Protein AF-A0A428Z7N8-F1 (afdb_monomer)

Foldseek 3Di:
DDQDPLLVLLLVLLQVLLVVLQVLCVVFPVVPNPVSVVSNVLSVVLSVCSVVLDQCSLVSLLVSLQVLLVVLCCVLPDPPGDNVSNVSSPVSNVSSNVSNVSCPDPSNCCVSNVD

Nearest PDB structures (foldseek):
  4zsv-assembly1_A  TM=6.091E-01  e=7.683E-01  Aquifex aeolicus VF5
  3kaw-assembly1_A  TM=6.127E-01  e=1.148E+00  Pseudomonas aeruginosa
  3kav-assembly1_A  TM=5.687E-01  e=1.993E+00  Pseudomonas aeruginosa
  4zsx-assembly1_B  TM=5.290E-01  e=1.803E+00  Aquifex aeolicus VF5
  4zsz-assembly1_A  TM=5.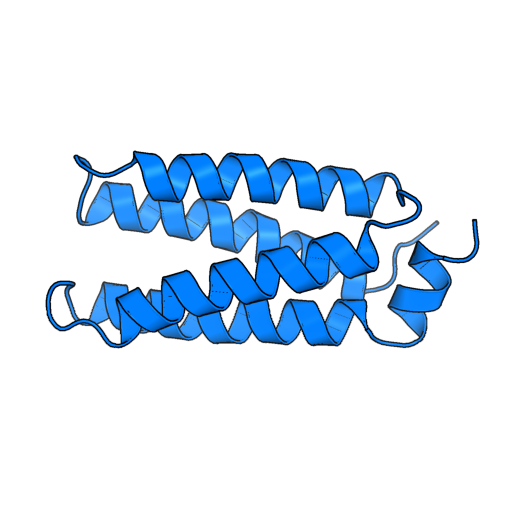746E-01  e=2.978E+00  Aquifex aeolicus VF5

Secondary structure (DSSP, 8-state):
----HHHHHHHHHHHHHHHHHHHHHHHH-TT--HHHHHHHHHHHHHHHHHHHT-TTHHHHHHHHHHHHHHHHHHHHH-SSS-HHHHHHHHHHHHHHHHHHHHTTSHHHHHHHH--

Radius of gyration: 14.46 Å; Cα contacts (8 Å, |Δi|>4): 118; chains: 1; bounding box: 34×22×41 Å

Solvent-accessible surface area (backbone atoms only — not comparable to full-atom values): 5975 Å² total; per-residue (Å²): 133,84,74,48,67,44,53,53,50,34,42,47,49,43,50,53,47,30,53,47,46,38,53,50,32,58,74,75,41,62,87,62,48,66,62,36,52,52,49,32,55,52,34,50,54,45,45,51,28,61,74,72,46,39,96,58,32,61,62,52,46,34,54,49,26,46,51,51,16,50,56,22,41,53,48,32,72,39,83,84,57,56,72,65,59,16,51,53,22,42,53,46,19,53,50,25,47,49,32,37,52,33,49,64,33,68,70,32,39,52,70,46,66,73,120

pLDDT: mean 95.61, std 6.38, range [51.59, 98.81]

Sequence (115 aa):
MNAPTEVKVSLGVIGLGALLFVAVALAWDSQNLRLPIGAGIVAVAVCVGLIVRLRFVRVVTMVVTCLFAIVHLLIALSDAPPWWVRVVSGLLTAAYLYTAVLVNTEPARDYLESK

Structure (mmCIF, N/CA/C/O backbone):
data_AF-A0A428Z7N8-F1
#
_entry.id   AF-A0A428Z7N8-F1
#
loop_
_atom_site.group_PDB
_atom_site.id
_atom_site.type_symbol
_atom_site.label_atom_id
_atom_site.label_alt_id
_atom_site.label_comp_id
_atom_site.label_asym_id
_atom_site.label_entity_id
_atom_site.label_seq_id
_atom_site.pdbx_PDB_ins_code
_atom_site.Cartn_x
_atom_site.Cartn_y
_atom_site.Cartn_z
_atom_site.occupancy
_atom_site.B_iso_or_equiv
_atom_site.auth_seq_id
_atom_site.auth_comp_id
_atom_site.auth_asym_id
_atom_site.auth_atom_id
_atom_site.pdbx_PDB_model_num
ATOM 1 N N . MET A 1 1 ? -9.024 11.116 19.469 1.00 51.59 1 MET A N 1
ATOM 2 C CA . MET A 1 1 ? -8.604 9.730 19.779 1.00 51.59 1 MET A CA 1
ATOM 3 C C . MET A 1 1 ? -7.362 9.413 18.966 1.00 51.59 1 MET A C 1
ATOM 5 O O . MET A 1 1 ? -7.407 9.555 17.750 1.00 51.59 1 MET A O 1
ATOM 9 N N . ASN A 1 2 ? -6.263 9.027 19.613 1.00 84.31 2 ASN A N 1
ATOM 10 C CA . ASN A 1 2 ? -5.058 8.585 18.914 1.00 84.31 2 ASN A CA 1
ATOM 11 C C . ASN A 1 2 ? -5.326 7.203 18.311 1.00 84.31 2 ASN A C 1
ATOM 13 O O . ASN A 1 2 ? -5.529 6.253 19.059 1.00 84.31 2 ASN A O 1
ATOM 17 N N . ALA A 1 3 ? -5.361 7.090 16.981 1.00 88.38 3 ALA A N 1
ATOM 18 C CA . ALA A 1 3 ? -5.444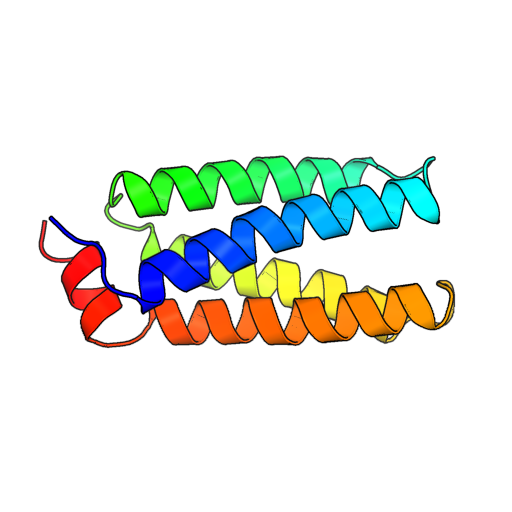 5.782 16.331 1.00 88.38 3 ALA A CA 1
ATOM 19 C C . ALA A 1 3 ? -4.253 4.892 16.760 1.00 88.38 3 ALA A C 1
ATOM 21 O O . ALA A 1 3 ? -3.149 5.438 16.946 1.00 88.38 3 ALA A O 1
ATOM 22 N N . PRO A 1 4 ? -4.447 3.565 16.898 1.00 94.50 4 PRO A N 1
ATOM 23 C CA . PRO A 1 4 ? -3.366 2.621 17.159 1.00 94.50 4 PRO A CA 1
ATOM 24 C C . PRO A 1 4 ? -2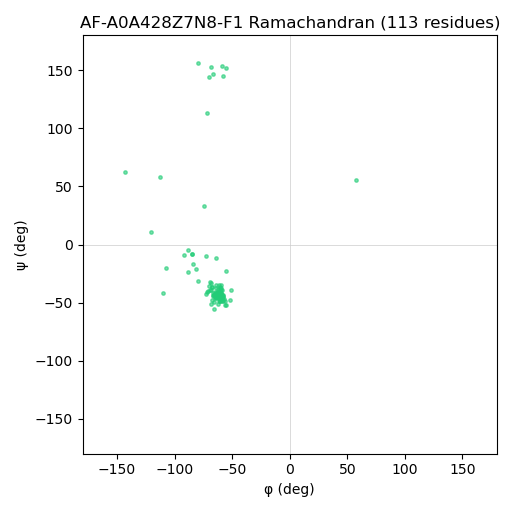.267 2.717 16.100 1.00 94.50 4 PRO A C 1
ATOM 26 O O . PRO A 1 4 ? -2.513 3.105 14.950 1.00 94.50 4 PRO A O 1
ATOM 29 N N . THR A 1 5 ? -1.041 2.376 16.487 1.00 96.38 5 THR A N 1
ATOM 30 C CA . THR A 1 5 ? 0.127 2.443 15.598 1.00 96.38 5 THR A CA 1
ATOM 31 C C . THR A 1 5 ? -0.056 1.544 14.378 1.00 96.38 5 THR A C 1
ATOM 33 O O . THR A 1 5 ? 0.313 1.929 13.277 1.00 96.38 5 THR A O 1
ATOM 36 N N . GLU A 1 6 ? -0.718 0.405 14.535 1.00 96.25 6 GLU A N 1
ATOM 37 C CA . GLU A 1 6 ? -1.030 -0.564 13.490 1.00 96.25 6 GLU A CA 1
ATOM 38 C C . GLU A 1 6 ? -1.868 0.060 12.371 1.00 96.25 6 GLU A C 1
ATOM 40 O O . GLU A 1 6 ? -1.557 -0.112 11.193 1.00 96.25 6 GLU A O 1
ATOM 45 N N . VAL A 1 7 ? -2.879 0.863 12.721 1.00 96.69 7 VAL A N 1
ATOM 46 C CA . VAL A 1 7 ? -3.724 1.573 11.746 1.00 96.69 7 VAL A CA 1
ATOM 47 C C . VAL A 1 7 ? -2.941 2.700 11.070 1.00 96.69 7 VAL A C 1
ATOM 49 O O . VAL A 1 7 ? -3.045 2.881 9.858 1.00 96.69 7 VAL A O 1
ATOM 52 N N . LYS A 1 8 ? -2.115 3.434 11.825 1.00 97.06 8 LYS A N 1
ATOM 53 C CA . LYS A 1 8 ? -1.267 4.513 11.287 1.00 97.06 8 LYS A CA 1
ATOM 54 C C . LYS A 1 8 ? -0.221 3.989 10.303 1.00 97.06 8 LYS A C 1
ATOM 56 O O . LYS A 1 8 ? -0.054 4.559 9.229 1.00 97.06 8 LYS A O 1
ATOM 61 N N . VAL A 1 9 ? 0.457 2.897 10.653 1.00 97.81 9 VAL A N 1
ATOM 62 C CA . VAL A 1 9 ? 1.437 2.233 9.785 1.00 97.81 9 VAL A CA 1
ATOM 63 C C . VAL A 1 9 ? 0.741 1.677 8.549 1.00 97.81 9 VAL A C 1
ATOM 65 O O . VAL A 1 9 ? 1.219 1.911 7.447 1.00 97.81 9 VAL A O 1
ATOM 68 N N . SER A 1 10 ? -0.422 1.039 8.705 1.00 98.12 10 SER A N 1
ATOM 69 C CA . SER A 1 10 ? -1.224 0.546 7.577 1.00 98.12 10 SER A CA 1
ATOM 70 C C . SER A 1 10 ? -1.610 1.667 6.605 1.00 98.12 10 SER A C 1
ATOM 72 O O . SER A 1 10 ? -1.450 1.516 5.398 1.00 98.12 10 SER A O 1
ATOM 74 N N . LEU A 1 11 ? -2.053 2.822 7.117 1.00 97.94 11 LEU A N 1
ATOM 75 C CA . LEU A 1 11 ? -2.330 4.015 6.306 1.00 97.94 11 LEU A CA 1
ATOM 76 C C . LEU A 1 11 ? -1.088 4.485 5.541 1.00 97.94 11 LEU A C 1
ATOM 78 O O . LEU A 1 11 ? -1.170 4.764 4.346 1.00 97.94 11 LEU A O 1
ATOM 82 N N . GLY A 1 12 ? 0.058 4.544 6.224 1.00 97.88 12 GLY A N 1
ATOM 83 C CA . GLY A 1 12 ? 1.334 4.910 5.616 1.00 97.88 12 GLY A CA 1
ATOM 84 C C . GLY A 1 12 ? 1.741 3.947 4.505 1.00 97.88 12 GLY A C 1
ATOM 85 O O . GLY A 1 12 ? 2.049 4.391 3.406 1.00 97.88 12 GLY A O 1
ATOM 86 N N . VAL A 1 13 ? 1.682 2.638 4.754 1.00 98.44 13 VAL A N 1
ATOM 87 C CA . VAL A 1 13 ? 2.038 1.608 3.767 1.00 98.44 13 VAL A CA 1
ATOM 88 C C . VAL A 1 13 ? 1.103 1.643 2.563 1.00 98.44 13 VAL A C 1
ATOM 90 O O . VAL A 1 13 ? 1.579 1.618 1.432 1.00 98.44 13 VAL A O 1
ATOM 93 N N . ILE A 1 14 ? -0.212 1.741 2.774 1.00 98.44 14 ILE A N 1
ATOM 94 C CA . ILE A 1 14 ? -1.178 1.763 1.670 1.00 98.44 14 ILE A CA 1
ATOM 95 C C . ILE A 1 14 ? -1.001 3.024 0.825 1.00 98.44 14 ILE A C 1
ATOM 97 O O . ILE A 1 14 ? -0.884 2.930 -0.398 1.00 98.44 14 ILE A O 1
ATOM 101 N N . GLY A 1 15 ? -0.936 4.191 1.471 1.00 97.94 15 GLY A N 1
ATOM 102 C CA . GLY A 1 15 ? -0.789 5.474 0.792 1.00 97.94 15 GLY A CA 1
ATOM 103 C C . GLY A 1 15 ? 0.553 5.607 0.073 1.00 97.94 15 GLY A C 1
ATOM 104 O O . GLY A 1 15 ? 0.586 5.841 -1.134 1.00 97.94 15 GLY A O 1
ATOM 105 N N . LEU A 1 16 ? 1.666 5.422 0.790 1.00 98.12 16 LEU A N 1
ATOM 106 C CA . LEU A 1 16 ? 3.008 5.540 0.212 1.00 98.12 16 LEU A CA 1
ATOM 107 C C . LEU A 1 16 ? 3.295 4.427 -0.793 1.00 98.12 16 LEU A C 1
ATOM 109 O O . LEU A 1 16 ? 3.927 4.693 -1.808 1.00 98.12 16 LEU A O 1
ATOM 113 N N . GLY A 1 17 ? 2.809 3.207 -0.554 1.00 98.25 17 GLY A N 1
ATOM 114 C CA . GLY A 1 17 ? 2.967 2.096 -1.488 1.00 98.25 17 GLY A CA 1
ATOM 115 C C . GLY A 1 17 ? 2.275 2.363 -2.823 1.00 98.25 17 GLY A C 1
ATOM 116 O O . GLY A 1 17 ? 2.871 2.150 -3.875 1.00 98.25 17 GLY A O 1
ATOM 117 N N . ALA A 1 18 ? 1.062 2.924 -2.793 1.00 98.06 18 ALA A N 1
ATOM 118 C CA . ALA A 1 18 ? 0.346 3.292 -4.010 1.00 98.06 18 ALA A CA 1
ATOM 119 C C . ALA A 1 18 ? 1.037 4.438 -4.768 1.00 98.06 18 ALA A C 1
ATOM 121 O O . ALA A 1 18 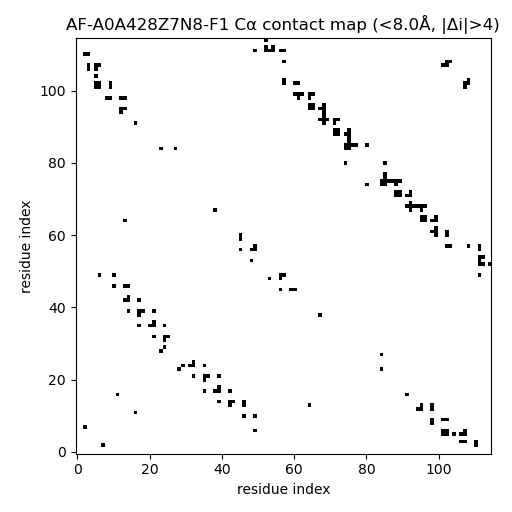? 1.179 4.374 -5.989 1.00 98.06 18 ALA A O 1
ATOM 122 N N . LEU A 1 19 ? 1.522 5.460 -4.052 1.00 98.31 19 LEU A N 1
ATOM 123 C CA . LEU A 1 19 ? 2.312 6.541 -4.651 1.00 98.31 19 LEU A CA 1
ATOM 124 C C . LEU A 1 19 ? 3.606 6.015 -5.276 1.00 98.31 19 LEU A C 1
ATOM 126 O O . LEU A 1 19 ? 3.947 6.388 -6.398 1.00 98.31 19 LEU A O 1
ATOM 130 N N . LEU A 1 20 ? 4.303 5.120 -4.574 1.00 98.19 20 LEU A N 1
ATOM 131 C CA . LEU A 1 20 ? 5.516 4.490 -5.074 1.00 98.19 20 LEU A CA 1
ATOM 132 C C . LEU A 1 20 ? 5.225 3.655 -6.319 1.00 98.19 20 LEU A C 1
ATOM 134 O O . LEU A 1 20 ? 5.988 3.722 -7.276 1.00 98.19 20 LEU A O 1
ATOM 138 N N . PHE A 1 21 ? 4.109 2.924 -6.358 1.00 97.94 21 PHE A N 1
ATOM 139 C CA . PHE A 1 21 ? 3.737 2.149 -7.537 1.00 97.94 21 PHE A CA 1
ATOM 140 C C . PHE A 1 21 ? 3.519 3.043 -8.767 1.00 97.94 21 PHE A C 1
ATOM 142 O O . PHE A 1 21 ? 4.036 2.746 -9.845 1.00 97.94 21 PHE A O 1
ATOM 149 N N . VAL A 1 22 ? 2.834 4.179 -8.602 1.00 97.94 22 VAL A N 1
ATOM 150 C CA . VAL A 1 22 ? 2.678 5.174 -9.675 1.00 97.94 22 VAL A CA 1
ATOM 151 C C . VAL A 1 22 ? 4.033 5.750 -10.095 1.00 97.94 22 VAL A C 1
ATOM 153 O O . VAL A 1 22 ? 4.308 5.833 -11.289 1.00 97.94 22 VAL A O 1
ATOM 156 N N . ALA A 1 23 ? 4.901 6.103 -9.144 1.00 98.06 23 ALA A N 1
ATOM 157 C CA . ALA A 1 23 ? 6.228 6.645 -9.440 1.00 98.06 23 ALA A CA 1
ATOM 158 C C . ALA A 1 23 ? 7.112 5.647 -10.208 1.00 98.06 23 ALA A C 1
ATOM 160 O O . ALA A 1 23 ? 7.764 6.018 -11.182 1.00 98.06 23 ALA A O 1
ATOM 161 N N . VAL A 1 24 ? 7.097 4.371 -9.815 1.00 97.25 24 VAL A N 1
ATOM 162 C CA . VAL A 1 24 ? 7.816 3.290 -10.505 1.00 97.25 24 VAL A CA 1
ATOM 163 C C . VAL A 1 24 ? 7.287 3.107 -11.925 1.00 97.25 24 VAL A C 1
ATOM 165 O O . VAL A 1 24 ? 8.078 3.002 -12.860 1.00 97.25 24 VAL A O 1
ATOM 168 N N . ALA A 1 25 ? 5.964 3.115 -12.106 1.00 96.31 25 ALA A N 1
ATOM 169 C CA . ALA A 1 25 ? 5.363 3.007 -13.430 1.00 96.31 25 ALA A CA 1
ATOM 170 C C . ALA A 1 25 ? 5.720 4.202 -14.321 1.00 96.31 25 ALA A C 1
ATOM 172 O O . ALA A 1 25 ? 6.084 4.007 -15.472 1.00 96.31 25 ALA A O 1
ATOM 173 N N . LEU A 1 26 ? 5.718 5.428 -13.791 1.00 97.31 26 LEU A N 1
ATOM 174 C CA . LEU A 1 26 ? 6.175 6.610 -14.529 1.00 97.31 26 LEU A CA 1
ATOM 175 C C . LEU A 1 26 ? 7.654 6.521 -14.935 1.00 97.31 26 LEU A C 1
ATOM 177 O O . LEU A 1 26 ? 8.018 7.013 -16.000 1.00 97.31 26 LEU A O 1
ATOM 181 N N . ALA A 1 27 ? 8.495 5.904 -14.102 1.00 96.44 27 ALA A N 1
ATOM 182 C CA . ALA A 1 27 ? 9.930 5.793 -14.345 1.00 96.44 27 ALA A CA 1
ATOM 183 C C . ALA A 1 27 ? 10.306 4.680 -15.341 1.00 96.44 27 ALA A C 1
ATOM 185 O O . ALA A 1 27 ? 11.303 4.814 -16.046 1.00 96.44 27 ALA A O 1
ATOM 186 N N . TRP A 1 28 ? 9.543 3.584 -15.387 1.00 93.50 28 TRP A N 1
ATOM 187 C CA . TRP A 1 28 ? 9.858 2.411 -16.211 1.00 93.50 28 TRP A CA 1
ATOM 188 C C . TRP A 1 28 ? 8.912 2.208 -17.403 1.00 93.50 28 TRP A C 1
ATOM 190 O O . TRP A 1 28 ? 9.370 1.872 -18.490 1.00 93.50 28 TRP A O 1
ATOM 200 N N . ASP A 1 29 ? 7.606 2.405 -17.217 1.00 91.00 29 ASP A N 1
ATOM 201 C CA . ASP A 1 29 ? 6.571 2.051 -18.195 1.00 91.00 29 ASP A CA 1
ATOM 202 C C . ASP A 1 29 ? 5.434 3.088 -18.210 1.00 91.00 29 ASP A C 1
ATOM 204 O O . ASP A 1 29 ? 4.271 2.821 -17.888 1.00 91.00 29 ASP A O 1
ATOM 208 N N . SER A 1 30 ? 5.791 4.323 -18.570 1.00 92.38 30 SER A N 1
ATOM 209 C CA . SER A 1 30 ? 4.894 5.487 -18.523 1.00 92.38 30 SER A CA 1
ATOM 210 C C . SER A 1 30 ? 3.694 5.397 -19.473 1.00 92.38 30 SER A C 1
ATOM 212 O O . SER A 1 30 ? 2.753 6.179 -19.347 1.00 92.38 30 SER A O 1
ATOM 214 N N . GLN A 1 31 ? 3.692 4.436 -20.401 1.00 92.06 31 GLN 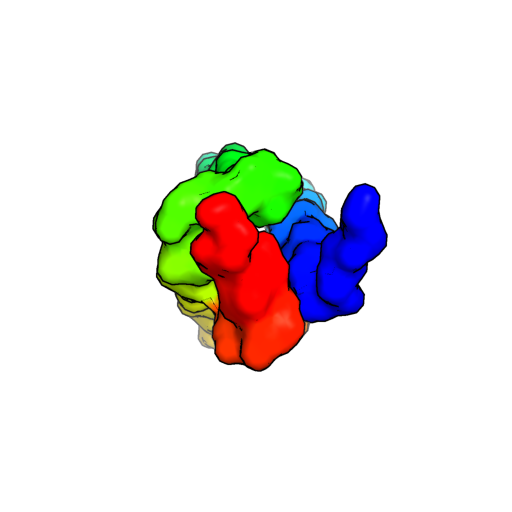A N 1
ATOM 215 C CA . GLN A 1 31 ? 2.567 4.173 -21.299 1.00 92.06 31 GLN A CA 1
ATOM 216 C C . GLN A 1 31 ? 1.472 3.322 -20.629 1.00 92.06 31 GLN A C 1
ATOM 218 O O . GLN A 1 31 ? 0.310 3.384 -21.033 1.00 92.06 31 GLN A O 1
ATOM 223 N N . ASN A 1 32 ? 1.795 2.582 -19.560 1.00 92.38 32 ASN A N 1
ATOM 224 C CA . ASN A 1 32 ? 0.885 1.649 -18.886 1.00 92.38 32 ASN A CA 1
ATOM 225 C C . ASN A 1 32 ? 0.511 2.099 -17.464 1.00 92.38 32 ASN A C 1
ATOM 227 O O . ASN A 1 32 ? 0.653 1.374 -16.480 1.00 92.38 32 ASN A O 1
ATOM 231 N N . LEU A 1 33 ? -0.062 3.299 -17.346 1.00 95.75 33 LEU A N 1
ATOM 232 C CA . LEU A 1 33 ? -0.440 3.879 -16.048 1.00 95.75 33 LEU A CA 1
ATOM 233 C C . LEU A 1 33 ? -1.817 3.448 -15.525 1.00 95.75 33 LEU A C 1
ATOM 235 O O . LEU A 1 33 ? -2.158 3.748 -14.382 1.00 95.75 33 LEU A O 1
ATOM 239 N N . ARG A 1 34 ? -2.618 2.733 -16.325 1.00 96.81 34 ARG A N 1
ATOM 240 C CA . ARG A 1 34 ? -3.997 2.360 -15.952 1.00 96.81 34 ARG A CA 1
ATOM 241 C C . ARG A 1 34 ? -4.055 1.565 -14.648 1.00 96.81 34 ARG A C 1
ATOM 243 O O . ARG A 1 34 ? -4.863 1.881 -13.779 1.00 96.81 34 ARG A O 1
ATOM 250 N N . LEU A 1 35 ? -3.195 0.555 -14.513 1.00 95.44 35 LEU A N 1
ATOM 251 C CA . LEU A 1 35 ? -3.156 -0.306 -13.332 1.00 95.44 35 LEU A CA 1
ATOM 252 C C . LEU A 1 35 ? -2.652 0.448 -12.080 1.00 95.44 35 LEU A C 1
ATOM 254 O O . LEU A 1 35 ? -3.374 0.434 -11.083 1.00 95.44 35 LEU A O 1
ATOM 258 N N . PRO A 1 36 ? -1.507 1.163 -12.109 1.00 97.12 36 PRO A N 1
ATOM 259 C CA . PRO A 1 36 ? -1.052 1.974 -10.976 1.00 97.12 36 PRO A CA 1
ATOM 260 C C . PRO A 1 36 ? -2.048 3.050 -10.537 1.00 97.12 36 PRO A C 1
ATOM 262 O O . PRO A 1 36 ? -2.295 3.207 -9.344 1.00 97.12 36 PRO A O 1
ATOM 265 N N . ILE A 1 37 ? -2.663 3.771 -11.482 1.00 97.94 37 ILE A N 1
ATOM 266 C CA . ILE A 1 37 ? -3.654 4.812 -11.167 1.00 97.94 37 ILE A CA 1
ATOM 267 C C . ILE A 1 37 ? -4.910 4.185 -10.555 1.00 97.94 37 ILE A C 1
ATOM 269 O O . ILE A 1 37 ? -5.407 4.674 -9.541 1.00 97.94 37 ILE A O 1
ATOM 273 N N . GLY A 1 38 ? -5.402 3.080 -11.125 1.00 98.06 38 GLY A N 1
ATOM 274 C CA . GLY A 1 38 ? -6.537 2.342 -10.571 1.00 98.06 38 GLY A CA 1
ATOM 275 C C . GLY A 1 38 ? -6.266 1.854 -9.146 1.00 98.06 38 GLY A C 1
ATOM 276 O O . GLY A 1 38 ? -7.089 2.067 -8.255 1.00 98.06 38 GLY A O 1
ATOM 277 N N . ALA A 1 39 ? -5.082 1.283 -8.904 1.00 97.69 39 ALA A N 1
ATOM 278 C CA . ALA A 1 39 ? -4.638 0.896 -7.568 1.00 97.69 39 ALA A CA 1
ATOM 279 C C . ALA A 1 39 ? -4.559 2.107 -6.623 1.00 97.69 39 ALA A C 1
ATOM 281 O O . ALA A 1 39 ? -5.014 2.020 -5.487 1.00 97.69 39 ALA A O 1
ATOM 282 N N . GLY A 1 40 ? -4.073 3.257 -7.099 1.00 98.12 40 GLY A N 1
ATOM 283 C CA . GLY A 1 40 ? -4.054 4.511 -6.346 1.00 98.12 40 GLY A CA 1
ATOM 284 C C . GLY A 1 40 ? -5.438 4.974 -5.893 1.00 98.12 40 GLY A C 1
ATOM 285 O O . GLY A 1 40 ? -5.623 5.304 -4.724 1.00 98.12 40 GLY A O 1
ATOM 286 N N . ILE A 1 41 ? -6.437 4.934 -6.778 1.00 98.44 41 ILE A N 1
ATOM 287 C CA . ILE A 1 41 ? -7.823 5.297 -6.437 1.00 98.44 41 ILE A CA 1
ATOM 288 C C . ILE A 1 41 ? -8.379 4.356 -5.361 1.00 98.44 41 ILE A C 1
ATOM 290 O O . ILE A 1 41 ? -8.955 4.808 -4.369 1.00 98.44 41 ILE A O 1
ATOM 294 N N . VAL A 1 42 ? -8.172 3.047 -5.526 1.00 98.50 42 VAL A N 1
ATOM 295 C CA . VAL A 1 42 ? -8.607 2.045 -4.544 1.00 98.50 42 VAL A CA 1
ATOM 296 C C . VAL A 1 42 ? -7.889 2.249 -3.204 1.00 98.50 42 VAL A C 1
ATOM 298 O O . VAL A 1 42 ? -8.532 2.214 -2.156 1.00 98.50 42 VAL A O 1
ATOM 301 N N . ALA A 1 43 ? -6.585 2.535 -3.217 1.00 98.25 43 ALA A N 1
ATOM 302 C CA . ALA A 1 43 ? -5.798 2.820 -2.021 1.00 98.25 43 ALA A CA 1
ATOM 303 C C . ALA A 1 43 ? -6.342 4.035 -1.255 1.00 98.25 43 ALA A C 1
ATOM 305 O O . ALA A 1 43 ? -6.510 3.969 -0.038 1.00 98.25 43 ALA A O 1
ATOM 306 N N . VAL A 1 44 ? -6.688 5.119 -1.960 1.00 98.38 44 VAL A N 1
ATOM 307 C CA . VAL A 1 44 ? -7.317 6.305 -1.356 1.00 98.38 44 VAL A CA 1
A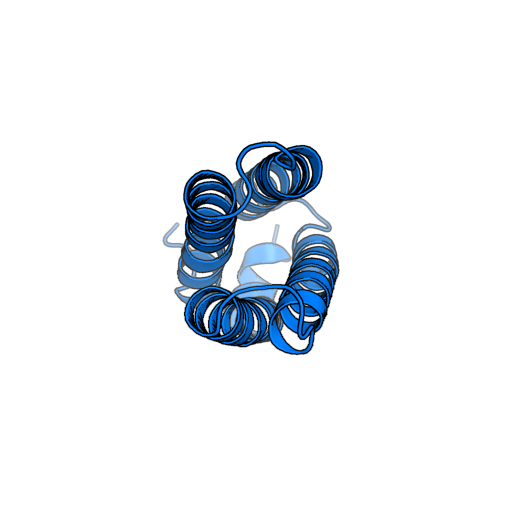TOM 308 C C . VAL A 1 44 ? -8.643 5.938 -0.693 1.00 98.38 44 VAL A C 1
ATOM 310 O O . VAL A 1 44 ? -8.861 6.306 0.461 1.00 98.38 44 VAL A O 1
ATOM 313 N N . ALA A 1 45 ? -9.505 5.176 -1.371 1.00 98.06 45 ALA A N 1
ATOM 314 C CA . ALA A 1 45 ? -10.785 4.746 -0.809 1.00 98.06 45 ALA A CA 1
ATOM 315 C C . ALA A 1 45 ? -10.606 3.918 0.478 1.00 98.06 45 ALA A C 1
ATOM 317 O O . ALA A 1 45 ? -11.309 4.142 1.466 1.00 98.06 45 ALA A O 1
ATOM 318 N N . VAL A 1 46 ? -9.625 3.009 0.500 1.00 98.00 46 VAL A N 1
ATOM 319 C CA . VAL A 1 46 ? -9.280 2.213 1.688 1.00 98.00 46 VAL A CA 1
ATOM 320 C C . VAL A 1 46 ? -8.762 3.100 2.821 1.00 98.00 46 VAL A C 1
ATOM 322 O O . VAL A 1 46 ? -9.231 2.978 3.953 1.00 98.00 46 VAL A O 1
ATOM 325 N N . CYS A 1 47 ? -7.851 4.032 2.531 1.00 98.00 47 CYS A N 1
ATOM 326 C CA . CYS A 1 47 ? -7.332 4.976 3.521 1.00 98.00 47 CYS A CA 1
ATOM 327 C C . CYS A 1 47 ? -8.450 5.823 4.142 1.00 98.00 47 CYS A C 1
ATOM 329 O O . CYS A 1 47 ? -8.529 5.941 5.365 1.00 98.00 47 CYS A O 1
ATOM 331 N N . VAL A 1 48 ? -9.359 6.360 3.323 1.00 97.69 48 VAL A N 1
ATOM 332 C CA . VAL A 1 48 ? -10.533 7.102 3.807 1.00 97.69 48 VAL A CA 1
ATOM 333 C C . VAL A 1 48 ? -11.412 6.209 4.683 1.00 97.69 48 VAL A C 1
ATOM 335 O O . VAL A 1 48 ? -11.813 6.621 5.771 1.00 97.69 48 VAL A O 1
ATOM 338 N N . GLY A 1 49 ? -11.663 4.966 4.267 1.00 96.06 49 GLY A N 1
ATOM 339 C CA . GLY A 1 49 ? -12.423 4.005 5.061 1.00 96.06 49 GLY A CA 1
ATOM 340 C C . GLY A 1 49 ? -11.799 3.731 6.433 1.00 96.06 49 GLY A C 1
ATOM 341 O O . GLY A 1 49 ? -12.533 3.614 7.418 1.00 96.06 49 GLY A O 1
ATOM 342 N N . LEU A 1 50 ? -10.463 3.649 6.512 1.00 95.56 50 LEU A N 1
ATOM 343 C CA . LEU A 1 50 ? -9.727 3.409 7.762 1.00 95.56 50 LEU A CA 1
ATOM 344 C C . LEU A 1 50 ? -9.814 4.620 8.694 1.00 95.56 50 LEU A C 1
ATOM 346 O O . LEU A 1 50 ? -10.007 4.454 9.896 1.00 95.56 50 LEU A O 1
ATOM 350 N N . ILE A 1 51 ? -9.737 5.830 8.135 1.00 95.38 51 ILE A N 1
ATOM 351 C CA . ILE A 1 51 ? -9.861 7.090 8.881 1.00 95.38 51 ILE A CA 1
ATOM 352 C C . ILE A 1 51 ? -11.282 7.263 9.438 1.00 95.38 51 ILE A C 1
ATOM 354 O O . ILE A 1 51 ? -11.450 7.634 10.598 1.00 95.38 51 ILE A O 1
ATOM 358 N N . VAL A 1 52 ? -12.309 6.969 8.634 1.00 95.06 52 VAL A N 1
ATOM 359 C CA . VAL A 1 52 ? -13.727 7.153 9.004 1.00 95.06 52 VAL A CA 1
ATOM 360 C C . VAL A 1 52 ? -14.296 5.953 9.785 1.00 95.06 52 VAL A C 1
ATOM 362 O O . VAL A 1 52 ? -15.394 6.038 10.337 1.00 95.06 52 VAL A O 1
ATOM 365 N N . ARG A 1 53 ? -13.543 4.847 9.892 1.00 93.44 53 ARG A N 1
ATOM 366 C CA . ARG A 1 53 ? -13.909 3.621 10.633 1.00 93.44 53 ARG A CA 1
ATOM 367 C C . ARG A 1 53 ? -15.236 3.027 10.129 1.00 93.44 53 ARG A C 1
ATOM 369 O O . ARG A 1 53 ? -16.205 2.866 10.873 1.00 93.44 53 ARG A O 1
ATOM 376 N N . LEU A 1 54 ? -15.311 2.748 8.823 1.00 91.50 54 LEU A N 1
ATOM 377 C CA . LEU A 1 54 ? -16.493 2.115 8.215 1.00 91.50 54 LEU A CA 1
ATOM 378 C C . LEU A 1 54 ? -16.676 0.670 8.719 1.00 91.50 54 LEU A C 1
ATOM 380 O O . LEU A 1 54 ? -15.700 -0.045 8.919 1.00 91.50 54 LEU A O 1
ATOM 384 N N . ARG A 1 55 ? -17.932 0.208 8.846 1.00 85.44 55 ARG A N 1
ATOM 385 C CA . ARG A 1 55 ? -18.320 -1.073 9.490 1.00 85.44 55 ARG A CA 1
ATOM 386 C C . ARG A 1 55 ? -17.639 -2.329 8.922 1.00 85.44 55 ARG A C 1
ATOM 388 O O . ARG A 1 55 ? -17.540 -3.328 9.619 1.00 85.44 55 ARG A O 1
ATOM 395 N N . PHE A 1 56 ? -17.156 -2.278 7.681 1.00 91.62 56 PHE A N 1
ATOM 396 C CA . PHE A 1 56 ? -16.474 -3.396 7.014 1.00 91.62 56 PHE A CA 1
ATOM 397 C C . PHE A 1 56 ? -15.045 -3.068 6.579 1.00 91.62 56 PHE A C 1
ATOM 399 O O . PHE A 1 56 ? -14.434 -3.846 5.845 1.00 91.62 56 PHE A O 1
ATOM 406 N N . VAL A 1 57 ? -14.491 -1.931 7.018 1.00 95.50 57 VAL A N 1
ATOM 407 C CA . VAL A 1 57 ? -13.207 -1.454 6.500 1.00 95.50 57 VAL A CA 1
ATOM 408 C C . VAL A 1 57 ? -12.085 -2.454 6.743 1.00 95.50 57 VAL A C 1
ATOM 410 O O . VAL A 1 57 ? -11.290 -2.672 5.843 1.00 95.50 57 VAL A O 1
ATOM 413 N N . ARG A 1 58 ? -12.045 -3.131 7.897 1.00 95.94 58 ARG A N 1
ATOM 414 C CA . ARG A 1 58 ? -10.983 -4.104 8.193 1.00 95.94 58 ARG A CA 1
ATOM 415 C C . ARG A 1 58 ? -10.895 -5.192 7.121 1.00 95.94 58 ARG A C 1
ATOM 417 O O . ARG A 1 58 ? -9.821 -5.441 6.584 1.00 95.94 58 ARG A O 1
ATOM 424 N N . VAL A 1 59 ? -12.030 -5.821 6.813 1.00 97.06 59 VAL A N 1
ATOM 425 C CA . VAL A 1 59 ? -12.100 -6.916 5.835 1.00 97.06 59 VAL A CA 1
ATOM 426 C C . VAL A 1 59 ? -11.765 -6.399 4.439 1.00 97.06 59 VAL A C 1
ATOM 428 O O . VAL A 1 59 ? -10.974 -7.019 3.735 1.00 97.06 59 VAL A O 1
ATOM 431 N N . VAL A 1 60 ? -12.300 -5.233 4.061 1.00 97.56 60 VAL A N 1
ATOM 432 C CA . VAL A 1 60 ? -11.986 -4.595 2.774 1.00 97.56 60 VAL A CA 1
ATOM 433 C C . VAL A 1 60 ? -10.490 -4.306 2.657 1.00 97.56 60 VAL A C 1
ATOM 435 O O . VAL A 1 60 ? -9.890 -4.649 1.643 1.00 97.56 60 VAL A O 1
ATOM 438 N N . THR A 1 61 ? -9.870 -3.740 3.694 1.00 98.00 61 THR A N 1
ATOM 439 C CA . THR A 1 61 ? -8.433 -3.461 3.720 1.00 98.00 61 THR A CA 1
ATOM 440 C C . THR A 1 61 ? -7.627 -4.737 3.526 1.00 98.00 61 THR A C 1
ATOM 442 O O . THR A 1 61 ? -6.763 -4.751 2.660 1.00 98.00 61 THR A O 1
ATOM 445 N N . MET A 1 62 ? -7.936 -5.817 4.254 1.00 98.25 62 MET A N 1
ATOM 446 C CA . MET A 1 62 ? -7.240 -7.101 4.089 1.00 98.25 62 MET A CA 1
ATOM 447 C C . MET A 1 62 ? -7.337 -7.632 2.661 1.00 98.25 62 MET A C 1
ATOM 449 O O . MET A 1 62 ? -6.329 -8.013 2.074 1.00 98.25 62 MET A O 1
ATOM 453 N N . VAL A 1 63 ? -8.546 -7.650 2.091 1.00 98.44 63 VAL A N 1
ATOM 454 C CA . VAL A 1 63 ? -8.761 -8.141 0.725 1.00 98.44 63 VAL A CA 1
ATOM 455 C C . VAL A 1 63 ? -7.964 -7.302 -0.269 1.00 98.44 63 VAL A C 1
ATOM 457 O O . VAL A 1 63 ? -7.235 -7.853 -1.091 1.00 98.44 63 VAL A O 1
ATOM 460 N N . VAL A 1 64 ? -8.048 -5.974 -0.173 1.00 98.44 64 VAL A N 1
ATOM 461 C CA . VAL A 1 64 ? -7.351 -5.072 -1.095 1.00 98.44 64 VAL A CA 1
ATOM 462 C C . VAL A 1 64 ? -5.837 -5.195 -0.967 1.00 98.44 64 VAL A C 1
ATOM 464 O O . VAL A 1 64 ? -5.159 -5.296 -1.987 1.00 98.44 64 VAL A O 1
ATOM 467 N N . THR A 1 65 ? -5.279 -5.219 0.245 1.00 98.38 65 THR A N 1
ATOM 468 C CA . THR A 1 65 ? -3.824 -5.327 0.399 1.00 98.38 65 THR A CA 1
ATOM 469 C C . THR A 1 65 ? -3.310 -6.696 -0.028 1.00 98.38 65 THR A C 1
ATOM 471 O O . THR A 1 65 ? -2.239 -6.767 -0.621 1.00 98.38 65 THR A O 1
ATOM 474 N N . CYS A 1 66 ? -4.080 -7.773 0.148 1.00 98.62 66 CYS A N 1
ATOM 475 C CA . CYS A 1 66 ? -3.749 -9.069 -0.448 1.00 98.62 66 CYS A CA 1
ATOM 476 C C . CYS A 1 66 ? -3.736 -9.009 -1.984 1.00 98.62 66 CYS A C 1
ATOM 478 O O . CYS A 1 66 ? -2.806 -9.521 -2.603 1.00 98.62 66 CYS A O 1
ATOM 480 N N . LEU A 1 67 ? -4.713 -8.348 -2.613 1.00 98.62 67 LEU A N 1
ATOM 481 C CA . LEU A 1 67 ? -4.726 -8.166 -4.069 1.00 98.62 67 LEU A CA 1
ATOM 482 C C . LEU A 1 67 ? -3.531 -7.332 -4.553 1.00 98.62 67 LEU A C 1
ATOM 484 O O . LEU A 1 67 ? -2.879 -7.713 -5.522 1.00 98.62 67 LEU A O 1
ATOM 488 N N . PHE A 1 68 ? -3.197 -6.236 -3.867 1.00 98.69 68 PHE A N 1
ATOM 489 C CA . PHE A 1 68 ? -2.012 -5.431 -4.186 1.00 98.69 68 PHE A CA 1
ATOM 490 C C . PHE A 1 68 ? -0.719 -6.224 -4.014 1.00 98.69 68 PHE A C 1
ATOM 492 O O . PHE A 1 68 ? 0.156 -6.159 -4.877 1.00 98.69 68 PHE A O 1
ATOM 499 N N . ALA A 1 69 ? -0.613 -7.018 -2.947 1.00 98.75 69 ALA A N 1
ATOM 500 C CA . ALA A 1 69 ? 0.521 -7.904 -2.740 1.00 98.75 69 ALA A CA 1
ATOM 501 C C . ALA A 1 69 ? 0.665 -8.906 -3.891 1.00 98.75 69 ALA A C 1
ATOM 503 O O . ALA A 1 69 ? 1.762 -9.068 -4.410 1.00 98.75 69 ALA A O 1
ATOM 504 N N . ILE A 1 70 ? -0.429 -9.527 -4.344 1.00 98.75 70 ILE A N 1
ATOM 505 C CA . ILE A 1 70 ? -0.404 -10.455 -5.484 1.00 98.75 70 ILE A CA 1
ATOM 506 C C . ILE A 1 70 ? 0.049 -9.741 -6.760 1.00 98.75 70 ILE A C 1
ATOM 508 O O . ILE A 1 70 ? 0.923 -10.249 -7.457 1.00 98.75 70 ILE A O 1
ATOM 512 N N . VAL A 1 71 ? -0.491 -8.556 -7.059 1.00 98.25 71 VAL A N 1
ATOM 513 C CA . VAL A 1 71 ? -0.078 -7.768 -8.233 1.00 98.25 71 VAL A CA 1
ATOM 514 C C . VAL A 1 71 ? 1.425 -7.494 -8.204 1.00 98.25 71 VAL A C 1
ATOM 516 O O . VAL A 1 71 ? 2.122 -7.752 -9.184 1.00 98.25 71 VAL A O 1
ATOM 519 N N . HIS A 1 72 ? 1.947 -7.022 -7.074 1.00 98.38 72 HIS A N 1
ATOM 520 C CA . HIS A 1 72 ? 3.372 -6.745 -6.941 1.00 98.38 72 HIS A CA 1
ATOM 521 C C . HIS A 1 72 ? 4.236 -8.009 -6.945 1.00 98.38 72 HIS A C 1
ATOM 523 O O . HIS A 1 72 ? 5.334 -7.987 -7.499 1.00 98.38 72 HIS A O 1
ATOM 529 N N . LEU A 1 73 ? 3.740 -9.124 -6.415 1.00 98.62 73 LEU A N 1
ATOM 530 C CA . LEU A 1 73 ? 4.431 -10.406 -6.474 1.00 98.62 73 LEU A CA 1
ATOM 531 C C . LEU A 1 73 ? 4.575 -10.880 -7.923 1.00 98.62 73 LEU A C 1
ATOM 533 O O . LEU A 1 73 ? 5.655 -11.307 -8.322 1.00 98.62 73 LEU A O 1
ATOM 537 N N . LEU A 1 74 ? 3.518 -10.746 -8.731 1.00 98.12 74 LEU A N 1
ATOM 538 C CA . LEU A 1 74 ? 3.561 -11.070 -10.159 1.00 98.12 74 LEU A CA 1
ATOM 539 C C . LEU A 1 74 ? 4.582 -10.200 -10.905 1.00 98.12 74 LEU A C 1
ATOM 541 O O . LEU A 1 74 ? 5.324 -10.711 -11.739 1.00 98.12 74 LEU A O 1
ATOM 545 N N . ILE A 1 75 ? 4.674 -8.908 -10.574 1.00 97.12 75 ILE A N 1
ATOM 546 C CA . ILE A 1 75 ? 5.694 -8.011 -11.141 1.00 97.12 75 ILE A CA 1
ATOM 547 C C . ILE A 1 75 ? 7.100 -8.440 -10.700 1.00 97.12 75 ILE A C 1
ATOM 549 O O . ILE A 1 75 ? 8.011 -8.479 -11.521 1.00 97.12 75 ILE A O 1
ATOM 553 N N . ALA A 1 76 ? 7.285 -8.782 -9.424 1.00 98.19 76 ALA A N 1
ATOM 554 C CA . ALA A 1 76 ? 8.577 -9.189 -8.877 1.00 98.19 76 ALA A CA 1
ATOM 555 C C . ALA A 1 76 ? 9.099 -10.498 -9.492 1.00 98.19 76 ALA A C 1
ATOM 557 O O . ALA A 1 76 ? 10.302 -10.638 -9.735 1.00 98.19 76 ALA A O 1
ATOM 558 N N . LEU A 1 77 ? 8.201 -11.447 -9.763 1.00 97.81 77 LEU A N 1
ATOM 559 C CA . LEU A 1 77 ? 8.534 -12.743 -10.355 1.00 97.81 77 LEU A CA 1
ATOM 560 C C . LEU A 1 77 ? 8.629 -12.711 -11.885 1.00 97.81 77 LEU A C 1
ATOM 562 O O . LEU A 1 77 ? 9.224 -13.617 -12.458 1.00 97.81 77 LEU A O 1
ATOM 566 N N . SER A 1 78 ? 8.092 -11.682 -12.540 1.00 95.81 78 SER A N 1
ATOM 567 C CA . SER A 1 78 ? 8.182 -11.519 -13.993 1.00 95.81 78 SER A CA 1
ATOM 568 C C . SER A 1 78 ? 9.604 -11.187 -14.450 1.00 95.81 78 SER A C 1
ATOM 570 O O . SER A 1 78 ? 10.311 -10.420 -13.799 1.00 95.81 78 SER A O 1
ATOM 572 N N . ASP A 1 79 ? 9.998 -11.706 -15.613 1.00 93.38 79 ASP A N 1
ATOM 573 C CA . ASP A 1 79 ? 11.288 -11.399 -16.245 1.00 93.38 79 ASP A CA 1
ATOM 574 C C . ASP A 1 79 ? 11.252 -10.171 -17.164 1.00 93.38 79 ASP A C 1
ATOM 576 O O . ASP A 1 79 ? 12.292 -9.738 -17.651 1.00 93.38 79 ASP A O 1
ATOM 580 N N . ALA A 1 80 ? 10.075 -9.578 -17.383 1.00 90.25 80 ALA A N 1
ATOM 581 C CA . ALA A 1 80 ? 9.936 -8.391 -18.226 1.00 90.25 80 ALA A CA 1
ATOM 582 C C . ALA A 1 80 ? 10.492 -7.094 -17.589 1.00 90.25 80 ALA A C 1
ATOM 584 O O . ALA A 1 80 ? 11.134 -6.321 -18.303 1.00 90.25 80 ALA A O 1
ATOM 585 N N . PRO A 1 81 ? 10.269 -6.797 -16.289 1.00 94.31 81 PRO A N 1
ATOM 586 C CA . PRO A 1 81 ? 10.759 -5.562 -15.679 1.00 94.31 81 PRO A CA 1
ATOM 587 C C . PRO A 1 81 ? 12.253 -5.630 -15.296 1.00 94.31 81 PRO A C 1
ATOM 589 O O . PRO A 1 81 ? 12.768 -6.706 -14.982 1.00 94.31 81 PRO A O 1
ATOM 592 N N . PRO A 1 82 ? 12.948 -4.481 -15.193 1.00 96.06 82 PRO A N 1
ATOM 593 C CA . PRO A 1 82 ? 14.301 -4.394 -14.671 1.00 96.06 82 PRO A CA 1
ATOM 594 C C . PRO A 1 82 ? 14.376 -4.914 -13.244 1.00 96.06 82 PRO A C 1
ATOM 596 O O . PRO A 1 82 ? 13.425 -4.802 -12.465 1.00 96.06 82 PRO A O 1
ATOM 599 N N . TRP A 1 83 ? 15.564 -5.381 -12.864 1.00 97.19 83 TRP A N 1
ATOM 600 C CA . TRP A 1 83 ? 15.820 -5.933 -11.535 1.00 97.19 83 TRP A CA 1
ATOM 601 C C . TRP A 1 83 ? 15.362 -5.002 -10.397 1.00 97.19 83 TRP A C 1
ATOM 603 O O . TRP A 1 83 ? 14.787 -5.472 -9.419 1.00 97.19 83 TRP A O 1
ATOM 613 N N . TRP A 1 84 ? 15.540 -3.682 -10.528 1.00 97.31 84 TRP A N 1
ATOM 614 C CA . TRP A 1 84 ? 15.170 -2.731 -9.476 1.00 97.31 84 TRP A CA 1
ATOM 615 C C . TRP A 1 84 ? 13.645 -2.602 -9.309 1.00 97.31 84 TRP A C 1
ATOM 617 O O . TRP A 1 84 ? 13.168 -2.516 -8.180 1.00 97.31 84 TRP A O 1
ATOM 627 N N . VAL A 1 85 ? 12.864 -2.672 -10.399 1.00 97.69 85 VAL A N 1
ATOM 628 C CA . VAL A 1 85 ? 11.385 -2.675 -10.355 1.00 97.69 85 VAL A CA 1
ATOM 629 C C . VAL A 1 85 ? 10.887 -3.929 -9.645 1.00 97.69 85 VAL A C 1
ATOM 631 O O . VAL A 1 85 ? 9.958 -3.869 -8.833 1.00 97.69 85 VAL A O 1
ATOM 634 N N . ARG A 1 86 ? 11.536 -5.066 -9.924 1.00 97.94 86 ARG A N 1
ATOM 635 C CA . ARG A 1 86 ? 11.238 -6.351 -9.286 1.00 97.94 86 ARG A CA 1
ATOM 636 C C . ARG A 1 86 ? 11.524 -6.301 -7.788 1.00 97.94 86 ARG A C 1
ATOM 638 O O . ARG A 1 86 ? 10.673 -6.705 -7.002 1.00 97.94 86 ARG A O 1
ATOM 645 N N . VAL A 1 87 ? 12.664 -5.734 -7.385 1.00 98.25 87 VAL A N 1
ATOM 646 C CA . VAL A 1 87 ? 13.026 -5.541 -5.969 1.00 98.25 87 VAL A CA 1
ATOM 647 C C . VAL A 1 87 ? 12.016 -4.643 -5.255 1.00 98.25 87 VAL A C 1
ATOM 649 O O . VAL A 1 87 ? 11.504 -5.022 -4.202 1.00 98.25 87 VAL A O 1
ATOM 652 N N . VAL A 1 88 ? 11.674 -3.487 -5.834 1.00 98.25 88 VAL A N 1
ATOM 653 C CA . VAL A 1 88 ? 10.675 -2.575 -5.248 1.00 98.25 88 VAL A CA 1
ATOM 654 C C . VAL A 1 88 ? 9.318 -3.266 -5.111 1.00 98.25 88 VAL A C 1
ATOM 656 O O . VAL A 1 88 ? 8.677 -3.163 -4.067 1.00 98.25 88 VAL A O 1
ATOM 659 N N . SER A 1 89 ? 8.897 -4.033 -6.117 1.00 98.31 89 SER A N 1
ATOM 660 C CA . SER A 1 89 ? 7.639 -4.782 -6.058 1.00 98.31 89 SER A CA 1
ATOM 661 C C . SER A 1 89 ? 7.682 -5.914 -5.025 1.00 98.31 89 SER A C 1
ATOM 663 O O . SER A 1 89 ? 6.713 -6.126 -4.299 1.00 98.31 89 SER A O 1
ATOM 665 N N . GLY A 1 90 ? 8.816 -6.596 -4.860 1.00 98.56 90 GLY A N 1
ATOM 666 C CA . GLY A 1 90 ? 9.006 -7.572 -3.784 1.00 98.56 90 GLY A CA 1
ATOM 667 C C . GLY A 1 90 ? 8.846 -6.945 -2.394 1.00 98.56 90 GLY A C 1
ATOM 668 O O . GLY A 1 90 ? 8.132 -7.483 -1.547 1.00 98.56 90 GLY A O 1
ATOM 669 N N . LEU A 1 91 ? 9.428 -5.761 -2.176 1.00 98.62 91 LEU A N 1
ATOM 670 C CA . LEU A 1 91 ? 9.268 -5.010 -0.925 1.00 98.62 91 LEU A CA 1
ATOM 671 C C . LEU A 1 91 ? 7.817 -4.571 -0.694 1.00 98.62 91 LEU A C 1
ATOM 673 O O . LEU A 1 91 ? 7.295 -4.739 0.409 1.00 98.62 91 LEU A O 1
ATOM 677 N N . LEU A 1 92 ? 7.143 -4.060 -1.729 1.00 98.56 92 LEU A N 1
ATOM 678 C CA . LEU A 1 92 ? 5.730 -3.681 -1.648 1.00 98.56 92 LEU A CA 1
ATOM 679 C C . LEU A 1 92 ? 4.835 -4.884 -1.336 1.00 98.56 92 LEU A C 1
ATOM 681 O O . LEU A 1 92 ? 3.930 -4.770 -0.514 1.00 98.56 92 LEU A O 1
ATOM 685 N N . THR A 1 93 ? 5.130 -6.053 -1.906 1.00 98.81 93 THR A N 1
ATOM 686 C CA . THR A 1 93 ? 4.433 -7.309 -1.587 1.00 98.81 93 THR A CA 1
ATOM 687 C C . THR A 1 93 ? 4.493 -7.604 -0.091 1.00 98.81 93 THR A C 1
ATOM 689 O O . THR A 1 93 ? 3.456 -7.797 0.546 1.00 98.81 93 THR A O 1
ATOM 692 N N . ALA A 1 94 ? 5.696 -7.585 0.491 1.00 98.69 94 ALA A N 1
ATOM 693 C CA . ALA A 1 94 ? 5.884 -7.824 1.918 1.00 98.69 94 ALA A CA 1
ATOM 694 C C . ALA A 1 94 ? 5.160 -6.772 2.774 1.00 98.69 94 ALA A C 1
ATOM 696 O O . ALA A 1 94 ? 4.483 -7.122 3.741 1.00 98.69 94 ALA A O 1
ATOM 697 N N . ALA A 1 95 ? 5.240 -5.494 2.394 1.00 98.69 95 ALA A N 1
ATOM 698 C CA . ALA A 1 95 ? 4.595 -4.401 3.116 1.00 98.69 95 ALA A CA 1
ATOM 699 C C . ALA A 1 95 ? 3.057 -4.518 3.111 1.00 98.69 95 ALA A C 1
ATOM 701 O O . ALA A 1 95 ? 2.410 -4.338 4.148 1.00 98.69 95 ALA A O 1
ATOM 702 N N . TYR A 1 96 ? 2.454 -4.868 1.972 1.00 98.69 96 TYR A N 1
ATOM 703 C CA . TYR A 1 96 ? 1.007 -5.055 1.863 1.00 98.69 96 TYR A CA 1
ATOM 704 C C . TYR A 1 96 ? 0.506 -6.287 2.631 1.00 98.69 96 TYR A C 1
ATOM 706 O O . TYR A 1 96 ? -0.530 -6.207 3.296 1.00 98.69 96 TYR A O 1
ATOM 714 N N . LEU A 1 97 ? 1.246 -7.400 2.619 1.00 98.62 97 LEU A N 1
ATOM 715 C CA . LEU A 1 97 ? 0.918 -8.562 3.455 1.00 98.62 97 LEU A CA 1
ATOM 716 C C . LEU A 1 97 ? 1.042 -8.234 4.944 1.00 98.62 97 LEU A C 1
ATOM 718 O O . LEU A 1 97 ? 0.156 -8.569 5.729 1.00 98.62 97 LEU A O 1
ATOM 722 N N . TYR A 1 98 ? 2.095 -7.513 5.330 1.00 98.31 98 TYR A N 1
ATOM 723 C CA . TYR A 1 98 ? 2.258 -7.049 6.704 1.00 98.31 98 TYR A CA 1
ATOM 724 C C . TYR A 1 98 ? 1.110 -6.129 7.133 1.00 98.31 98 TYR A C 1
ATOM 726 O O . TYR A 1 98 ? 0.619 -6.234 8.253 1.00 98.31 98 TYR A O 1
ATOM 734 N N . THR A 1 99 ? 0.603 -5.294 6.224 1.00 98.38 99 THR A N 1
ATOM 735 C CA . THR A 1 99 ? -0.589 -4.473 6.476 1.00 98.38 99 THR A CA 1
ATOM 736 C C . THR A 1 99 ? -1.822 -5.326 6.769 1.00 98.38 99 THR A C 1
ATOM 738 O O . THR A 1 99 ? -2.546 -5.026 7.715 1.00 98.38 99 THR A O 1
ATOM 741 N N . ALA A 1 100 ? -2.046 -6.414 6.021 1.00 98.06 100 ALA A N 1
ATOM 742 C CA . ALA A 1 100 ? -3.150 -7.337 6.294 1.00 98.06 100 ALA A CA 1
ATOM 743 C C . ALA A 1 100 ? -3.047 -7.955 7.703 1.00 98.06 100 ALA A C 1
ATOM 745 O O . ALA A 1 100 ? -4.059 -8.097 8.389 1.00 98.06 100 ALA A O 1
ATOM 746 N N . VAL A 1 101 ? -1.826 -8.263 8.156 1.00 98.19 101 VAL A N 1
ATOM 747 C CA . VAL A 1 101 ? -1.561 -8.739 9.524 1.00 98.19 101 VAL A CA 1
ATOM 748 C C . VAL A 1 101 ? -1.838 -7.642 10.552 1.00 98.19 101 VAL A C 1
ATOM 750 O O . VAL A 1 101 ? -2.554 -7.891 11.520 1.00 98.19 101 VAL A O 1
ATOM 753 N N . LEU A 1 102 ? -1.330 -6.425 10.333 1.00 97.88 102 LEU A N 1
ATOM 754 C CA . LEU A 1 102 ? -1.504 -5.291 11.244 1.00 97.88 102 LEU A CA 1
ATOM 755 C C . LEU A 1 102 ? -2.974 -4.948 11.476 1.00 97.88 102 LEU A C 1
ATOM 757 O O . LEU A 1 102 ? -3.374 -4.723 12.611 1.00 97.88 102 LEU A O 1
ATOM 761 N N . VAL A 1 103 ? -3.802 -4.937 10.431 1.00 97.12 103 VAL A N 1
ATOM 762 C CA . VAL A 1 103 ? -5.235 -4.651 10.603 1.00 97.12 103 VAL A CA 1
ATOM 763 C C . VAL A 1 103 ? -6.004 -5.807 11.258 1.00 97.12 103 VAL A C 1
ATOM 765 O O . VAL A 1 103 ? -7.158 -5.617 11.640 1.00 97.12 103 VAL A O 1
ATOM 768 N N . ASN A 1 104 ? -5.388 -6.9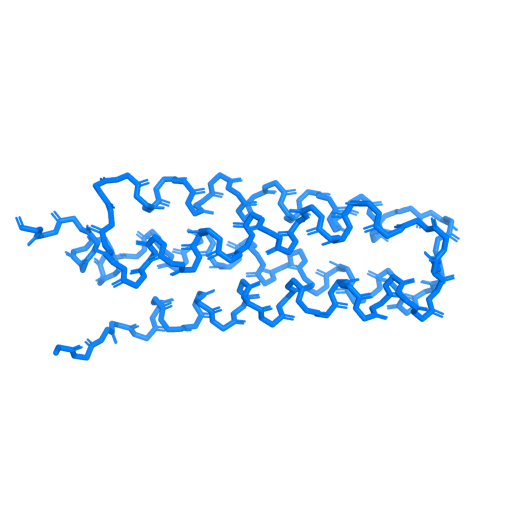86 11.413 1.00 97.00 104 ASN A N 1
ATOM 769 C CA . ASN A 1 104 ? -5.953 -8.127 12.139 1.00 97.00 104 ASN A CA 1
ATOM 770 C C . ASN A 1 104 ? -5.565 -8.180 13.624 1.00 97.00 104 ASN A C 1
ATOM 772 O O . ASN A 1 104 ? -6.075 -9.037 14.347 1.00 97.00 104 ASN A O 1
ATOM 776 N N . THR A 1 105 ? -4.644 -7.335 14.089 1.00 96.88 105 THR A N 1
ATOM 777 C CA . THR A 1 105 ? -4.224 -7.355 15.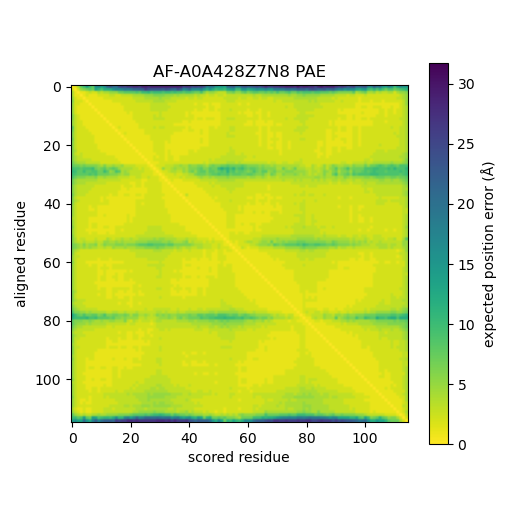495 1.00 96.88 105 THR A CA 1
ATOM 778 C C . THR A 1 105 ? -5.349 -6.873 16.404 1.00 96.88 105 THR A C 1
ATOM 780 O O . THR A 1 105 ? -6.203 -6.088 15.993 1.00 96.88 105 THR A O 1
ATOM 783 N N . GLU A 1 106 ? -5.352 -7.328 17.656 1.00 95.56 106 GLU A N 1
ATOM 784 C CA . GLU A 1 106 ? -6.375 -6.965 18.643 1.00 95.56 106 GLU A CA 1
ATOM 785 C C . GLU A 1 106 ? -6.573 -5.438 18.775 1.00 95.56 106 GLU A C 1
ATOM 787 O O . GLU A 1 106 ? -7.706 -4.994 18.581 1.00 95.56 106 GLU A O 1
ATOM 792 N N . PRO A 1 107 ? -5.522 -4.594 18.906 1.00 94.19 107 PRO A N 1
ATOM 793 C CA . PRO A 1 107 ? -5.710 -3.142 18.988 1.00 94.19 107 PRO A CA 1
ATOM 794 C C . PRO A 1 107 ? -6.380 -2.536 17.750 1.00 94.19 107 PRO A C 1
ATOM 796 O O . PRO A 1 107 ? -7.203 -1.624 17.859 1.00 94.19 107 PRO A O 1
ATOM 799 N N . ALA A 1 108 ? -6.040 -3.027 16.554 1.00 94.88 108 ALA A N 1
ATOM 800 C CA . ALA A 1 108 ? -6.638 -2.553 15.313 1.00 94.88 108 ALA A CA 1
ATOM 801 C C . ALA A 1 108 ? -8.092 -3.020 15.175 1.00 94.88 108 ALA A C 1
ATOM 803 O O . ALA A 1 108 ? -8.945 -2.240 14.750 1.00 94.88 108 ALA A O 1
ATOM 804 N N . ARG A 1 109 ? -8.391 -4.269 15.551 1.00 93.69 109 ARG A N 1
ATOM 805 C CA . ARG A 1 109 ? -9.748 -4.827 15.522 1.00 93.69 109 ARG A CA 1
ATOM 806 C C . ARG A 1 109 ? -10.668 -4.063 16.461 1.00 93.69 109 ARG A C 1
ATOM 808 O O . ARG A 1 109 ? -11.687 -3.555 15.999 1.00 93.69 109 ARG A O 1
ATOM 815 N N . ASP A 1 110 ? -10.257 -3.885 17.710 1.00 94.00 110 ASP A N 1
ATOM 816 C CA . ASP A 1 110 ? -11.020 -3.128 18.698 1.00 94.00 110 ASP A CA 1
ATOM 817 C C . ASP A 1 110 ? -11.229 -1.696 18.222 1.00 94.00 110 ASP A C 1
ATOM 819 O O . ASP A 1 110 ? -12.347 -1.187 18.233 1.00 94.00 110 ASP A O 1
ATOM 823 N N . TYR A 1 111 ? -10.190 -1.043 17.694 1.00 92.75 111 TYR A N 1
ATOM 824 C CA . TYR A 1 111 ? -10.335 0.304 17.160 1.00 92.75 111 TYR A CA 1
ATOM 825 C C . TYR A 1 111 ? -11.266 0.372 15.939 1.00 92.75 111 TYR A C 1
ATOM 827 O O . TYR A 1 111 ? -11.949 1.374 15.769 1.00 92.75 111 TYR A O 1
ATOM 835 N N . LEU A 1 112 ? -11.320 -0.619 15.059 1.00 92.62 112 LEU A N 1
ATOM 836 C CA . LEU A 1 112 ? -12.148 -0.528 13.851 1.00 92.62 112 LEU A CA 1
ATOM 837 C C . LEU A 1 112 ? -13.591 -1.011 14.066 1.00 92.62 112 LEU A C 1
ATOM 839 O O . LEU A 1 112 ? -14.474 -0.578 13.328 1.00 92.62 112 LEU A O 1
ATOM 843 N N . GLU A 1 113 ? -13.842 -1.863 15.065 1.00 88.06 113 GLU A N 1
ATOM 844 C CA . GLU A 1 113 ? -15.147 -2.503 15.291 1.00 88.06 113 GLU A CA 1
ATOM 845 C C . GLU A 1 113 ? -15.932 -1.960 16.494 1.00 88.06 113 GLU A C 1
ATOM 847 O O . GLU A 1 113 ? -17.153 -2.104 16.510 1.00 88.06 113 GLU A O 1
ATOM 852 N N . SER A 1 114 ? -15.288 -1.301 17.465 1.00 76.25 114 SER A N 1
ATOM 853 C CA . SER A 1 114 ? -15.925 -0.798 18.704 1.00 76.25 114 SER A CA 1
ATOM 854 C C . SER A 1 114 ? -16.804 0.452 18.533 1.00 76.25 114 SER A C 1
ATOM 856 O O . SER A 1 114 ? -16.835 1.314 19.410 1.00 76.25 114 SER A O 1
ATOM 858 N N . LYS A 1 115 ? -17.482 0.603 17.393 1.00 58.25 115 LYS A N 1
ATOM 859 C CA . LYS A 1 115 ? -18.245 1.820 17.093 1.00 58.25 115 LYS A CA 1
ATOM 860 C C . LYS A 1 115 ? -19.441 2.027 18.019 1.00 58.25 115 LYS A C 1
ATOM 862 O O . LYS A 1 115 ? -20.230 1.069 18.171 1.00 58.25 115 LYS A O 1
#

Organism: Kibdelosporangium aridum (NCBI:txid2030)

Mean predicted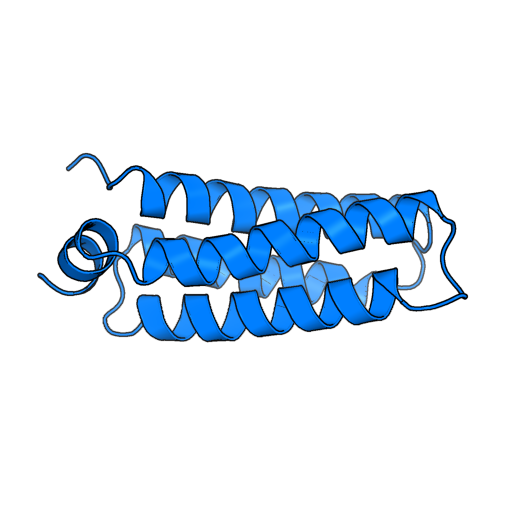 aligned error: 2.95 Å